Protein AF-A0A1B6KQA3-F1 (afdb_monomer)

Sequence (115 aa):
MNTVDTSEMTFNQFRQTEHDYIGYQSLTDVPRASVYTEEIDTIANYETKPLYEVLDAIRNATGLHVKCQLYGVLLKREGPNYEFNGATVEEHLKSLYHTAGCLHYWVAVRYCSSL

Solvent-accessible surface area (backbone atoms only — not comparable to full-atom values): 7456 Å² total; per-residue (Å²): 134,88,76,78,78,65,92,78,66,82,78,79,73,88,71,81,83,78,58,99,64,91,61,82,80,53,98,73,71,65,81,73,73,81,75,63,80,77,86,88,72,79,73,79,75,56,76,84,47,59,68,70,60,53,56,50,47,56,73,70,50,83,53,67,50,51,41,47,51,50,51,46,52,46,33,76,71,68,32,51,79,39,75,54,98,92,39,30,43,48,57,51,49,54,51,52,34,51,53,22,54,76,48,66,29,58,69,35,30,56,52,52,74,71,106

Mean predicted aligned error: 12.87 Å

pLDDT: mean 83.33, std 15.54, range [41.5, 98.19]

Organism: NCBI:txid36148

Secondary structure (DSSP, 8-state):
------TT-----------S--S---TT---PPPPP-------GGGSSS-HHHH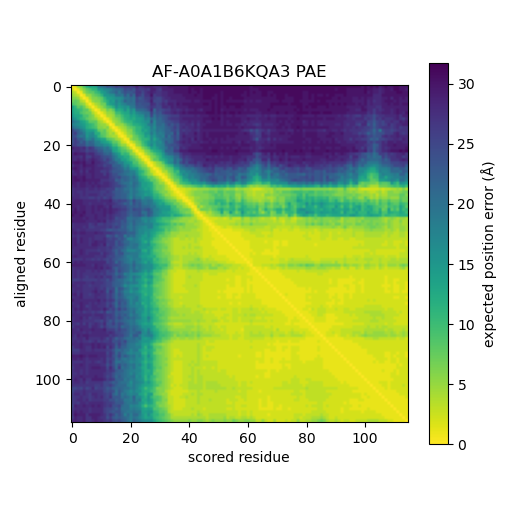HHHHHH---HHHHHHHHHHHHHHH-TT-EETTEEHHHHHHHHHHHHHHTT-HHHHHHHHH-

Structure (mmCIF, N/CA/C/O backbone):
data_AF-A0A1B6KQA3-F1
#
_entry.id   AF-A0A1B6KQA3-F1
#
loop_
_atom_site.group_PDB
_atom_site.id
_atom_site.type_symbol
_atom_site.label_atom_id
_atom_site.label_alt_id
_atom_site.label_comp_id
_atom_site.label_asym_id
_atom_site.label_entity_id
_atom_site.label_seq_id
_atom_site.pdbx_PDB_ins_code
_atom_site.Cartn_x
_atom_site.Cartn_y
_atom_site.Cartn_z
_atom_site.occupancy
_atom_site.B_iso_or_equiv
_atom_site.auth_seq_id
_atom_site.auth_comp_id
_atom_site.auth_asym_id
_atom_site.auth_atom_id
_atom_site.pdbx_PDB_model_num
ATOM 1 N N . MET A 1 1 ? 44.533 -5.143 -81.665 1.00 41.50 1 MET A N 1
ATOM 2 C CA . MET A 1 1 ? 43.313 -4.861 -80.883 1.00 41.50 1 MET A CA 1
ATOM 3 C C . MET A 1 1 ? 43.291 -5.896 -79.765 1.00 41.50 1 MET A C 1
ATOM 5 O O . MET A 1 1 ? 42.901 -7.023 -80.023 1.00 41.50 1 MET A O 1
ATOM 9 N N . ASN A 1 2 ? 43.860 -5.591 -78.595 1.00 48.75 2 ASN A N 1
ATOM 10 C CA . ASN A 1 2 ? 43.942 -6.569 -77.504 1.00 48.75 2 ASN A CA 1
ATOM 11 C C . ASN A 1 2 ? 42.619 -6.549 -76.743 1.00 48.75 2 ASN A C 1
ATOM 13 O O . ASN A 1 2 ? 42.348 -5.616 -75.991 1.00 48.75 2 ASN A O 1
ATOM 17 N N . THR A 1 3 ? 41.775 -7.541 -77.001 1.00 58.56 3 THR A N 1
ATOM 18 C CA . THR A 1 3 ? 40.551 -7.784 -76.241 1.00 58.56 3 THR A CA 1
ATOM 19 C C . THR A 1 3 ? 40.953 -8.404 -74.911 1.00 58.56 3 THR A C 1
ATOM 21 O O . THR A 1 3 ? 41.417 -9.541 -74.878 1.00 58.56 3 THR A O 1
ATOM 24 N N . VAL A 1 4 ? 40.850 -7.633 -73.830 1.00 63.16 4 VAL A N 1
ATOM 25 C CA . VAL A 1 4 ? 41.065 -8.142 -72.472 1.00 63.16 4 VAL A CA 1
ATOM 26 C C . VAL A 1 4 ? 39.974 -9.171 -72.190 1.00 63.16 4 VAL A C 1
ATOM 28 O O . VAL A 1 4 ? 38.792 -8.828 -72.160 1.00 63.16 4 VAL A O 1
ATOM 31 N N . ASP A 1 5 ? 40.375 -10.432 -72.041 1.00 62.22 5 ASP A N 1
ATOM 32 C CA . ASP A 1 5 ? 39.469 -11.523 -71.703 1.00 62.22 5 ASP A CA 1
ATOM 33 C C . ASP A 1 5 ? 38.937 -11.303 -70.282 1.00 62.22 5 ASP A C 1
ATOM 35 O O . ASP A 1 5 ? 39.695 -11.196 -69.318 1.00 62.22 5 ASP A O 1
ATOM 39 N N . THR A 1 6 ? 37.626 -11.104 -70.168 1.00 60.12 6 THR A N 1
ATOM 40 C CA . THR A 1 6 ? 36.977 -10.635 -68.931 1.00 60.12 6 THR A CA 1
ATOM 41 C C . THR A 1 6 ? 36.529 -11.804 -68.045 1.00 60.12 6 THR A C 1
ATOM 43 O O . THR A 1 6 ? 36.031 -11.585 -66.942 1.00 60.12 6 THR A O 1
ATOM 46 N N . SER A 1 7 ? 36.714 -13.050 -68.496 1.00 65.00 7 SER A N 1
ATOM 47 C CA . SER A 1 7 ? 36.229 -14.260 -67.820 1.00 65.00 7 SER A CA 1
ATOM 48 C C . SER A 1 7 ? 36.938 -14.594 -66.502 1.00 65.00 7 SER A C 1
ATOM 50 O O . SER A 1 7 ? 36.421 -15.408 -65.743 1.00 65.00 7 SER A O 1
ATOM 52 N N . GLU A 1 8 ? 38.080 -13.967 -66.203 1.00 61.97 8 GLU A N 1
ATOM 53 C CA . GLU A 1 8 ? 38.834 -14.184 -64.953 1.00 61.97 8 GLU A CA 1
ATOM 54 C C . GLU A 1 8 ? 38.768 -13.004 -63.965 1.00 61.97 8 GLU A C 1
ATOM 56 O O . GLU A 1 8 ? 39.322 -13.077 -62.866 1.00 61.97 8 GLU A O 1
ATOM 61 N N . MET A 1 9 ? 38.073 -11.910 -64.300 1.00 62.47 9 MET A N 1
ATOM 62 C CA . MET A 1 9 ? 37.923 -10.781 -63.376 1.00 62.47 9 MET A CA 1
ATOM 63 C C . MET A 1 9 ? 36.746 -11.005 -62.427 1.00 62.47 9 MET A C 1
ATOM 65 O O . MET A 1 9 ? 35.617 -10.586 -62.686 1.00 62.47 9 MET A O 1
ATOM 69 N N . THR A 1 10 ? 37.019 -11.622 -61.279 1.00 66.00 10 THR A N 1
ATOM 70 C CA . THR A 1 10 ? 36.070 -11.666 -60.162 1.00 66.00 10 THR A CA 1
ATOM 71 C C . THR A 1 10 ? 35.904 -10.260 -59.582 1.00 66.00 10 THR A C 1
ATOM 73 O O . THR A 1 10 ? 36.708 -9.795 -58.773 1.00 66.00 10 THR A O 1
ATOM 76 N N . PHE A 1 11 ? 34.862 -9.556 -60.018 1.00 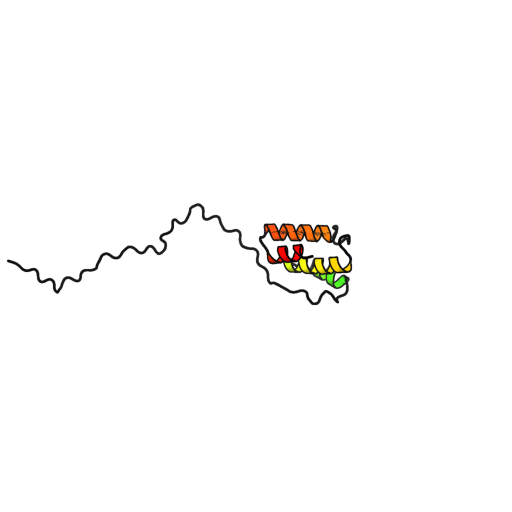64.75 11 PHE A N 1
ATOM 77 C CA . PHE A 1 11 ? 34.504 -8.245 -59.488 1.00 64.75 11 PHE A CA 1
ATOM 78 C C . PHE A 1 11 ? 33.803 -8.392 -58.136 1.00 64.75 11 PHE A C 1
ATOM 80 O O . PHE A 1 11 ? 32.619 -8.722 -58.060 1.00 64.75 11 PHE A O 1
ATOM 87 N N . ASN A 1 12 ? 34.523 -8.083 -57.059 1.00 67.38 12 ASN A N 1
ATOM 88 C CA . ASN A 1 12 ? 33.896 -7.832 -55.769 1.00 67.38 12 ASN A CA 1
ATOM 89 C C . ASN A 1 12 ? 33.278 -6.433 -55.806 1.00 67.38 12 ASN A C 1
ATOM 91 O O . ASN A 1 12 ? 33.981 -5.423 -55.805 1.00 67.38 12 ASN A O 1
ATOM 95 N N . GLN A 1 13 ? 31.952 -6.384 -55.886 1.00 71.12 13 GLN A N 1
ATOM 96 C CA . GLN A 1 13 ? 31.184 -5.146 -55.798 1.00 71.12 13 GLN A CA 1
ATOM 97 C C . GLN A 1 13 ? 31.462 -4.489 -54.442 1.00 71.12 13 GLN A C 1
ATOM 99 O O . GLN A 1 13 ? 31.572 -5.183 -53.428 1.00 71.12 13 GLN A O 1
ATOM 104 N N . PHE A 1 14 ? 31.570 -3.161 -54.405 1.00 69.12 14 PHE A N 1
ATOM 105 C CA . PHE A 1 14 ? 31.706 -2.438 -53.142 1.00 69.12 14 PHE A CA 1
ATOM 106 C C . PHE A 1 14 ? 30.466 -2.740 -52.292 1.00 69.12 14 PHE A C 1
ATOM 108 O O . PHE A 1 14 ? 29.347 -2.398 -52.675 1.00 69.12 14 PHE A O 1
ATOM 115 N N . ARG A 1 15 ? 30.647 -3.422 -51.160 1.00 66.88 15 ARG A N 1
ATOM 116 C CA . ARG A 1 15 ? 29.572 -3.599 -50.185 1.00 66.88 15 ARG A CA 1
ATOM 117 C C . ARG A 1 15 ? 29.397 -2.287 -49.435 1.00 66.88 15 ARG A C 1
ATOM 119 O O . ARG A 1 15 ? 30.384 -1.688 -49.013 1.00 66.88 15 ARG A O 1
ATOM 126 N N . GLN A 1 16 ? 28.149 -1.852 -49.271 1.00 64.00 16 GLN A N 1
ATOM 127 C CA . GLN A 1 16 ? 27.832 -0.781 -48.336 1.00 64.00 16 GLN A CA 1
ATOM 128 C C . GLN A 1 16 ? 28.373 -1.182 -46.962 1.00 64.00 16 GLN A C 1
ATOM 130 O O . GLN A 1 16 ? 28.168 -2.314 -46.525 1.00 64.00 16 GLN A O 1
ATOM 135 N N . THR A 1 17 ? 29.101 -0.282 -46.305 1.00 62.03 17 THR A N 1
ATOM 136 C CA . THR A 1 17 ? 29.550 -0.495 -44.932 1.00 62.03 17 THR A CA 1
ATOM 137 C C . THR A 1 17 ? 28.306 -0.572 -44.050 1.00 62.03 17 THR A C 1
ATOM 139 O O . THR A 1 17 ? 27.688 0.449 -43.749 1.00 62.03 17 THR A O 1
ATOM 142 N N . GLU A 1 18 ? 27.887 -1.784 -43.694 1.00 60.47 18 GLU A N 1
ATOM 143 C CA . GLU A 1 18 ? 26.864 -1.997 -42.677 1.00 60.47 18 GLU A CA 1
ATOM 144 C C . GLU A 1 18 ? 27.509 -1.648 -41.338 1.00 60.47 18 GLU A C 1
ATOM 146 O O . GLU A 1 18 ? 28.333 -2.385 -40.802 1.00 60.47 18 GLU A O 1
ATOM 151 N N . HIS A 1 19 ? 27.210 -0.457 -40.830 1.00 60.06 19 HIS A N 1
ATOM 152 C CA . HIS A 1 19 ? 27.442 -0.184 -39.425 1.00 60.06 19 HIS A CA 1
ATOM 153 C C . HIS A 1 19 ? 26.416 -1.010 -38.644 1.00 60.06 19 HIS A C 1
ATOM 155 O O . HIS A 1 19 ? 25.220 -0.837 -38.876 1.00 60.06 19 HIS A O 1
ATOM 161 N N . ASP A 1 20 ? 26.860 -1.834 -37.687 1.00 58.81 20 ASP A N 1
ATOM 162 C CA . ASP A 1 20 ? 25.974 -2.554 -36.746 1.00 58.81 20 ASP A CA 1
ATOM 163 C C . ASP A 1 20 ? 24.982 -1.608 -36.033 1.00 58.81 20 ASP A C 1
ATOM 165 O O . ASP A 1 20 ? 23.978 -2.039 -35.466 1.00 58.81 20 ASP A O 1
ATOM 169 N N . TYR A 1 21 ? 25.240 -0.296 -36.083 1.00 59.97 21 TYR A N 1
ATOM 170 C CA . TYR A 1 21 ? 24.369 0.746 -35.576 1.00 59.97 21 TYR A CA 1
ATOM 171 C C . TYR A 1 21 ? 24.480 2.031 -36.419 1.00 59.97 21 TYR A C 1
ATOM 173 O O . TYR A 1 21 ? 25.523 2.679 -36.457 1.00 59.97 21 TYR A O 1
ATOM 181 N N . ILE A 1 22 ? 23.386 2.413 -37.088 1.00 56.06 22 ILE A N 1
ATOM 182 C CA . ILE A 1 22 ? 23.254 3.623 -37.934 1.00 56.06 22 ILE A CA 1
ATOM 183 C C . ILE A 1 22 ? 22.551 4.772 -37.185 1.00 56.06 22 ILE A C 1
ATOM 185 O O . ILE A 1 22 ? 21.992 5.686 -37.788 1.00 56.06 22 ILE A O 1
ATOM 189 N N . GLY A 1 23 ? 22.504 4.702 -35.856 1.00 58.25 23 GLY A N 1
ATOM 190 C CA . GLY A 1 23 ? 21.946 5.747 -35.010 1.00 58.25 23 GLY A CA 1
ATOM 191 C C . GLY A 1 23 ? 23.069 6.540 -34.365 1.00 58.25 23 GLY A C 1
ATOM 192 O O . GLY A 1 23 ? 24.024 5.960 -33.857 1.00 58.25 23 GLY A O 1
ATOM 193 N N . TYR A 1 24 ? 22.948 7.865 -34.326 1.00 58.22 24 TYR A N 1
ATOM 194 C CA . TYR A 1 24 ? 23.665 8.648 -33.325 1.00 58.22 24 TYR A CA 1
ATOM 195 C C . TYR A 1 24 ? 23.407 7.991 -31.961 1.00 58.22 24 TYR A C 1
ATOM 197 O O . TYR A 1 24 ? 22.261 7.962 -31.511 1.00 58.22 24 TYR A O 1
ATOM 205 N N . GLN A 1 25 ? 24.431 7.436 -31.306 1.00 55.84 25 GLN A N 1
ATOM 206 C CA . GLN A 1 25 ? 24.324 7.186 -29.873 1.00 55.84 25 GLN A CA 1
ATOM 207 C C . GLN A 1 25 ? 24.216 8.570 -29.251 1.00 55.84 25 GLN A C 1
ATOM 209 O O . GLN A 1 25 ? 25.178 9.344 -29.265 1.00 55.84 25 GLN A O 1
ATOM 214 N N . SER A 1 26 ? 23.002 8.941 -28.852 1.00 58.59 26 SER A N 1
ATOM 215 C CA . SER A 1 26 ? 22.774 10.286 -28.368 1.00 58.59 26 SER A CA 1
ATOM 216 C C . SER A 1 26 ? 23.646 10.498 -27.136 1.00 58.59 26 SER A C 1
ATOM 218 O O . SER A 1 26 ? 23.567 9.738 -26.175 1.00 58.59 26 SER A O 1
ATOM 220 N N . LEU A 1 27 ? 24.422 11.582 -27.112 1.00 55.22 27 LEU A N 1
ATOM 221 C CA . LEU A 1 27 ? 25.040 12.084 -25.878 1.00 55.22 27 LEU A CA 1
ATOM 222 C C . LEU A 1 27 ? 23.974 12.502 -24.837 1.00 55.22 27 LEU A C 1
ATOM 224 O O . LEU A 1 27 ? 24.311 12.903 -23.728 1.00 55.22 27 LEU A O 1
ATOM 228 N N . THR A 1 28 ? 22.687 12.398 -25.198 1.00 59.66 28 THR A N 1
ATOM 229 C CA . THR A 1 28 ? 21.511 12.524 -24.336 1.00 59.66 28 THR A CA 1
ATOM 230 C C . THR A 1 28 ? 20.831 11.182 -24.044 1.00 59.66 28 THR A C 1
ATOM 232 O O . THR A 1 28 ? 19.631 11.192 -23.760 1.00 59.66 28 THR A O 1
ATOM 235 N N . ASP A 1 29 ? 21.509 10.033 -24.154 1.00 56.69 29 ASP A N 1
ATOM 236 C CA . ASP A 1 29 ? 20.980 8.783 -23.592 1.00 56.69 29 ASP A CA 1
ATOM 237 C C . ASP A 1 29 ? 20.910 8.948 -22.069 1.00 56.69 29 ASP A C 1
ATOM 239 O O . ASP A 1 29 ? 21.827 8.625 -21.314 1.00 56.69 29 ASP A O 1
ATOM 243 N N . VAL A 1 30 ? 19.814 9.566 -21.622 1.00 64.69 30 VAL A N 1
ATOM 244 C CA . VAL A 1 30 ? 19.486 9.729 -20.217 1.00 64.69 30 VAL A CA 1
ATOM 245 C C . VAL A 1 30 ? 19.342 8.314 -19.681 1.00 64.69 30 VAL A C 1
ATOM 247 O O . VAL A 1 30 ? 18.521 7.562 -20.220 1.00 64.69 30 VAL A O 1
ATOM 250 N N . PRO A 1 31 ? 20.108 7.933 -18.644 1.00 60.53 31 PRO A N 1
ATOM 251 C CA . PRO A 1 31 ? 19.913 6.659 -17.983 1.00 60.53 31 PRO A CA 1
ATOM 252 C C . PRO A 1 31 ? 18.434 6.554 -17.627 1.00 60.53 31 PRO A C 1
ATOM 254 O O . PRO A 1 31 ? 17.921 7.338 -16.825 1.00 60.53 31 PRO A O 1
ATOM 257 N N . ARG A 1 32 ? 17.714 5.639 -18.285 1.00 63.03 32 ARG A N 1
ATOM 258 C CA . ARG A 1 32 ? 16.319 5.394 -17.934 1.00 63.03 32 ARG A CA 1
ATOM 259 C C . ARG A 1 32 ? 16.353 4.905 -16.498 1.00 63.03 32 ARG A C 1
ATOM 261 O O . ARG A 1 32 ? 17.009 3.903 -16.218 1.00 63.03 32 ARG A O 1
ATOM 268 N N . ALA A 1 33 ? 15.710 5.650 -15.601 1.00 67.81 33 ALA A N 1
ATOM 269 C CA . ALA A 1 33 ? 15.566 5.239 -14.216 1.00 67.81 33 ALA A CA 1
ATOM 270 C C . ALA A 1 33 ? 15.096 3.779 -14.207 1.00 67.81 33 ALA A C 1
ATOM 272 O O . ALA A 1 33 ? 14.170 3.422 -14.942 1.00 67.81 33 ALA A O 1
ATOM 273 N N . SER A 1 34 ? 15.788 2.932 -13.446 1.00 69.56 34 SER A N 1
ATOM 274 C CA . SER A 1 34 ? 15.450 1.517 -13.332 1.00 69.56 34 SER A CA 1
ATOM 275 C C . SER A 1 34 ? 13.988 1.407 -12.918 1.00 69.56 34 SER A C 1
ATOM 277 O O . SER A 1 34 ? 13.608 1.909 -11.859 1.00 69.56 34 SER A O 1
ATOM 279 N N . VAL A 1 35 ? 13.171 0.803 -13.781 1.00 80.88 35 VAL A N 1
ATOM 280 C CA . VAL A 1 35 ? 11.736 0.655 -13.544 1.00 80.88 35 VAL A CA 1
ATOM 281 C C . VAL A 1 35 ? 11.555 -0.205 -12.302 1.00 80.88 35 VAL A C 1
ATOM 283 O O . VAL A 1 35 ? 12.026 -1.343 -12.257 1.00 80.88 35 VAL A O 1
ATOM 286 N N . TYR A 1 36 ? 10.889 0.348 -11.290 1.00 88.19 36 TYR A N 1
ATOM 287 C CA . TYR A 1 36 ? 10.537 -0.416 -10.104 1.00 88.19 36 TYR A CA 1
ATOM 288 C C . TYR A 1 36 ? 9.606 -1.562 -10.504 1.00 88.19 36 TYR A C 1
ATOM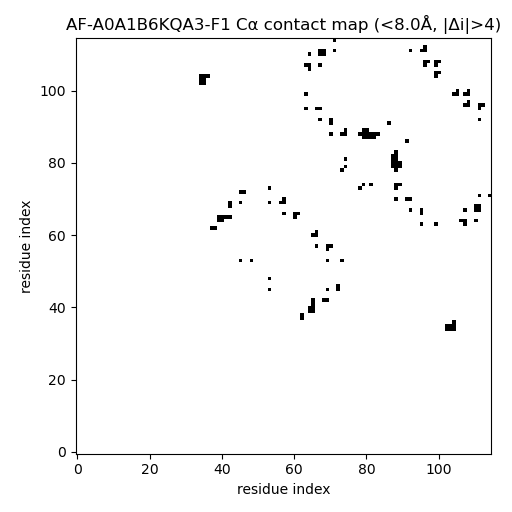 290 O O . TYR A 1 36 ? 8.568 -1.348 -11.134 1.00 88.19 36 TYR A O 1
ATOM 298 N N . THR A 1 37 ? 9.998 -2.778 -10.145 1.00 85.75 37 THR A N 1
ATOM 299 C CA . THR A 1 37 ? 9.236 -4.000 -10.386 1.00 85.75 37 THR A CA 1
ATOM 300 C C . THR A 1 37 ? 9.289 -4.861 -9.134 1.00 85.75 37 THR A C 1
ATOM 302 O O . THR A 1 37 ? 10.308 -4.921 -8.450 1.00 85.75 37 THR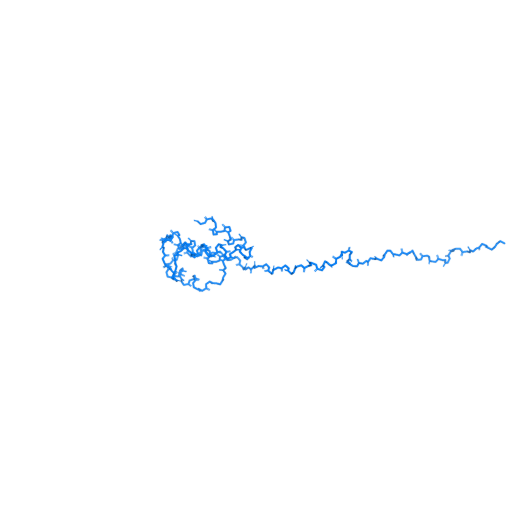 A O 1
ATOM 305 N N . GLU A 1 38 ? 8.171 -5.500 -8.822 1.00 88.19 38 GLU A N 1
ATOM 306 C CA . GLU A 1 38 ? 8.021 -6.430 -7.707 1.00 88.19 38 GLU A CA 1
ATOM 307 C C . GLU A 1 38 ? 7.111 -7.578 -8.148 1.00 88.19 38 GLU A C 1
ATOM 309 O O . GLU A 1 38 ? 6.367 -7.447 -9.127 1.00 88.19 38 GLU A O 1
ATOM 314 N N . GLU A 1 39 ? 7.172 -8.701 -7.436 1.00 83.81 39 GLU A N 1
ATOM 315 C CA . GLU A 1 39 ? 6.230 -9.787 -7.676 1.00 83.81 39 GLU A CA 1
ATOM 316 C C . GLU A 1 39 ? 4.828 -9.375 -7.225 1.00 83.81 39 GLU A C 1
ATOM 318 O O . GLU A 1 39 ? 4.623 -8.804 -6.151 1.00 83.81 39 GLU A O 1
ATOM 323 N N . ILE A 1 40 ? 3.852 -9.626 -8.095 1.00 77.44 40 ILE A N 1
ATOM 324 C CA . ILE A 1 40 ? 2.462 -9.269 -7.839 1.00 77.44 40 ILE A CA 1
ATOM 325 C C . ILE A 1 40 ? 1.847 -10.377 -6.995 1.00 77.44 40 ILE A C 1
ATOM 327 O O . ILE A 1 40 ? 1.290 -11.341 -7.520 1.00 77.44 40 ILE A O 1
ATOM 331 N N . ASP A 1 41 ? 1.904 -10.199 -5.683 1.00 76.06 41 ASP A N 1
ATOM 332 C CA . ASP A 1 41 ? 1.171 -11.049 -4.757 1.00 76.06 41 ASP A CA 1
ATOM 333 C C . ASP A 1 41 ? -0.264 -10.552 -4.577 1.00 76.06 41 ASP A C 1
ATOM 335 O O . ASP A 1 41 ? -0.537 -9.351 -4.482 1.00 76.06 41 ASP A O 1
ATOM 339 N N . THR A 1 42 ? -1.201 -11.501 -4.539 1.00 72.94 42 THR A N 1
ATOM 340 C CA . THR A 1 42 ? -2.615 -11.232 -4.258 1.00 72.94 42 THR A CA 1
ATOM 341 C C . THR A 1 42 ? -2.956 -11.690 -2.850 1.00 72.94 42 THR A C 1
ATOM 343 O O . THR A 1 42 ? -2.833 -12.866 -2.509 1.00 72.94 42 THR A O 1
ATOM 346 N N . ILE A 1 43 ? -3.454 -10.767 -2.034 1.00 76.06 43 ILE A N 1
ATOM 347 C CA . ILE A 1 43 ? -3.706 -10.988 -0.607 1.00 76.06 43 ILE A CA 1
ATOM 348 C C . ILE A 1 43 ? -5.169 -11.408 -0.355 1.00 76.06 43 ILE A C 1
ATOM 350 O O . ILE A 1 43 ? -5.823 -10.971 0.589 1.00 76.06 43 ILE A O 1
ATOM 354 N N . ALA A 1 44 ? -5.708 -12.306 -1.188 1.00 69.56 44 ALA A N 1
ATOM 355 C CA . ALA A 1 44 ? -7.100 -12.771 -1.069 1.00 69.56 44 ALA A CA 1
ATOM 356 C C . ALA A 1 44 ? -7.411 -13.401 0.307 1.00 69.56 44 ALA A C 1
ATOM 358 O O . ALA A 1 44 ? -8.547 -13.398 0.768 1.00 69.56 44 ALA A O 1
ATOM 359 N N . ASN A 1 45 ? -6.385 -13.894 1.002 1.00 80.50 45 ASN A N 1
ATOM 360 C CA . ASN A 1 45 ? -6.531 -14.632 2.253 1.00 80.50 45 ASN A CA 1
ATOM 361 C C . ASN A 1 45 ? -6.676 -13.755 3.511 1.00 80.50 45 ASN A C 1
ATOM 363 O O . ASN A 1 45 ? -6.847 -14.314 4.591 1.00 80.50 45 ASN A O 1
ATOM 367 N N . TYR A 1 46 ? -6.566 -12.421 3.426 1.00 85.44 46 TYR A N 1
ATOM 368 C CA . TYR A 1 46 ? -6.554 -11.558 4.624 1.00 85.44 46 TYR A CA 1
ATOM 369 C C . TYR A 1 46 ? -7.875 -10.855 4.940 1.00 85.44 46 TYR A C 1
ATOM 371 O O . TYR A 1 46 ? -7.997 -10.282 6.023 1.00 85.44 46 TYR A O 1
ATOM 379 N N . GLU A 1 47 ? -8.890 -10.950 4.077 1.00 85.50 47 GLU A N 1
ATOM 380 C CA . GLU A 1 47 ? -10.214 -10.385 4.382 1.00 85.50 47 GLU A CA 1
ATOM 381 C C . GLU A 1 47 ? -10.887 -11.099 5.569 1.00 85.50 47 GLU A C 1
ATOM 383 O O . GLU A 1 47 ? -11.528 -10.456 6.397 1.00 85.50 47 GLU A O 1
ATOM 388 N N . THR A 1 48 ? -10.682 -12.414 5.708 1.00 88.44 48 THR A N 1
ATOM 389 C CA . THR A 1 48 ? -11.265 -13.236 6.786 1.00 88.44 48 THR A CA 1
ATOM 390 C C . THR A 1 48 ? -10.355 -13.393 8.004 1.00 88.44 48 THR A C 1
ATOM 392 O O . THR A 1 48 ? -10.767 -13.967 9.012 1.00 88.44 48 THR A O 1
ATOM 395 N N . LYS A 1 49 ? -9.105 -12.928 7.924 1.00 91.88 49 LYS A N 1
ATOM 396 C CA . LYS A 1 49 ? -8.124 -13.070 9.006 1.00 91.88 49 LYS A CA 1
ATOM 397 C C . LYS A 1 49 ? -8.403 -12.098 10.152 1.00 91.88 49 LYS A C 1
ATOM 399 O O . LYS A 1 49 ? -8.988 -11.031 9.943 1.00 91.88 49 LYS A O 1
ATOM 404 N N . P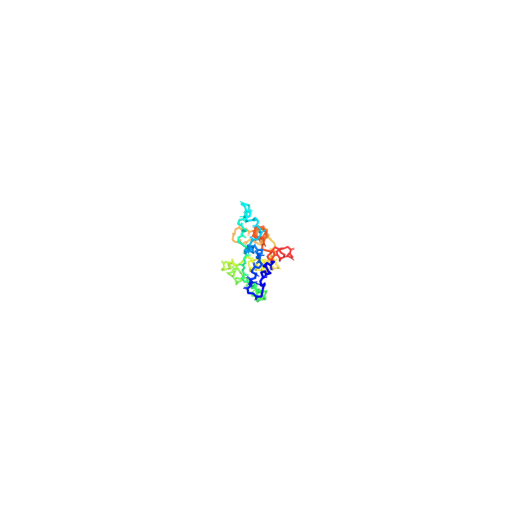RO A 1 50 ? -7.988 -12.417 11.384 1.00 94.25 50 PRO A N 1
ATOM 405 C CA . PRO A 1 50 ? -8.135 -11.491 12.498 1.00 94.25 50 PRO A CA 1
ATOM 406 C C . PRO A 1 50 ? -7.259 -10.244 12.300 1.00 94.25 50 PRO A C 1
ATOM 408 O O . PRO A 1 50 ? -6.227 -10.289 11.633 1.00 94.25 50 PRO A O 1
ATOM 411 N N . LEU A 1 51 ? -7.676 -9.119 12.893 1.00 93.44 51 LEU A N 1
ATOM 412 C CA . LEU A 1 51 ? -7.038 -7.813 12.684 1.00 93.44 51 LEU A CA 1
ATOM 413 C C . LEU A 1 51 ? -5.536 -7.838 13.005 1.00 93.44 51 LEU A C 1
ATOM 415 O O . LEU A 1 51 ? -4.742 -7.297 12.244 1.00 93.44 51 LEU A O 1
ATOM 419 N N . TYR A 1 52 ? -5.132 -8.511 14.087 1.00 94.44 52 TYR A N 1
ATOM 420 C CA . TYR A 1 52 ? -3.725 -8.571 14.489 1.00 94.44 52 TYR A CA 1
ATOM 421 C C . TYR A 1 52 ? -2.823 -9.211 13.419 1.00 94.44 52 TYR A C 1
ATOM 423 O O . TYR A 1 52 ? -1.697 -8.755 13.250 1.00 94.44 52 TYR A O 1
ATOM 431 N N . GLU A 1 53 ? -3.310 -10.202 12.660 1.00 95.00 53 GLU A N 1
ATOM 432 C CA . GLU A 1 53 ? -2.546 -10.799 11.552 1.00 95.00 53 GLU A CA 1
ATOM 433 C C . GLU A 1 53 ? -2.399 -9.833 10.381 1.00 95.00 53 GLU A C 1
ATOM 435 O O . GLU A 1 53 ? -1.356 -9.811 9.734 1.00 95.00 53 GLU A O 1
ATOM 440 N N . VAL A 1 54 ? -3.423 -9.019 10.109 1.00 94.56 54 VAL A N 1
ATOM 441 C CA . VAL A 1 54 ? -3.351 -7.980 9.072 1.00 94.56 54 VAL A CA 1
ATOM 442 C C . VAL A 1 54 ? -2.313 -6.931 9.465 1.00 94.56 54 VAL A C 1
ATOM 444 O O . VAL A 1 54 ? -1.456 -6.586 8.656 1.00 94.56 54 VAL A O 1
ATOM 447 N N . LEU A 1 55 ? -2.341 -6.461 10.715 1.00 95.19 55 LEU A N 1
ATOM 448 C CA . LEU A 1 55 ? -1.379 -5.473 11.211 1.00 95.19 55 LEU A CA 1
ATOM 449 C C . LEU A 1 55 ? 0.056 -6.011 11.205 1.00 95.19 55 LEU A C 1
ATOM 451 O O . LEU A 1 55 ? 0.985 -5.282 10.853 1.00 95.19 55 LEU A O 1
ATOM 455 N N . ASP A 1 56 ? 0.245 -7.279 11.569 1.00 95.44 56 ASP A N 1
ATOM 456 C CA . ASP A 1 56 ? 1.558 -7.919 11.520 1.00 95.44 56 ASP A CA 1
ATOM 457 C C . ASP A 1 56 ? 2.047 -8.101 10.074 1.00 95.44 56 ASP A C 1
ATOM 459 O O . ASP A 1 56 ? 3.192 -7.775 9.754 1.00 95.44 56 ASP A O 1
ATOM 463 N N . ALA A 1 57 ? 1.159 -8.493 9.155 1.00 93.88 57 ALA A N 1
ATOM 464 C CA . ALA A 1 57 ? 1.477 -8.554 7.732 1.00 93.88 57 ALA A CA 1
ATOM 465 C C . ALA A 1 57 ? 1.869 -7.181 7.164 1.00 93.88 57 ALA A C 1
ATOM 467 O O . ALA A 1 57 ? 2.809 -7.106 6.377 1.00 93.88 57 ALA A O 1
ATOM 468 N N . ILE A 1 58 ? 1.223 -6.087 7.589 1.00 94.50 58 ILE A N 1
ATOM 469 C CA . ILE A 1 58 ? 1.592 -4.729 7.148 1.00 94.50 58 ILE A CA 1
ATOM 470 C C . ILE A 1 58 ? 3.019 -4.378 7.587 1.00 94.50 58 ILE A C 1
ATOM 472 O O . ILE A 1 58 ? 3.768 -3.781 6.811 1.00 94.50 58 ILE A O 1
ATOM 476 N N . ARG A 1 59 ? 3.413 -4.751 8.812 1.00 94.50 59 ARG A N 1
ATOM 477 C CA . ARG A 1 59 ? 4.765 -4.486 9.337 1.00 94.50 59 ARG A CA 1
ATOM 478 C C . ARG A 1 59 ? 5.839 -5.267 8.590 1.00 94.50 59 ARG A C 1
ATOM 480 O O . ARG A 1 59 ? 6.919 -4.731 8.361 1.00 94.50 59 ARG A O 1
ATOM 487 N N . ASN A 1 60 ? 5.530 -6.503 8.211 1.00 93.19 60 ASN A N 1
ATOM 488 C CA . ASN A 1 60 ? 6.469 -7.402 7.543 1.00 93.19 60 ASN A CA 1
ATOM 489 C C . ASN A 1 60 ? 6.463 -7.263 6.010 1.00 93.19 60 ASN A C 1
ATOM 491 O O . ASN A 1 60 ? 7.374 -7.758 5.347 1.00 93.19 60 ASN A O 1
ATOM 495 N N . ALA A 1 61 ? 5.469 -6.586 5.428 1.00 91.69 61 ALA A N 1
ATOM 496 C CA . ALA A 1 61 ? 5.389 -6.380 3.988 1.00 91.69 61 ALA A CA 1
ATOM 497 C C . ALA A 1 61 ? 6.534 -5.487 3.483 1.00 91.69 61 ALA A C 1
ATOM 499 O O . ALA A 1 61 ? 6.782 -4.391 3.994 1.00 91.69 61 ALA A O 1
ATOM 500 N N . THR A 1 62 ? 7.198 -5.927 2.419 1.00 88.38 62 THR A N 1
ATOM 501 C CA . THR A 1 62 ? 8.235 -5.157 1.715 1.00 88.38 62 THR A CA 1
ATOM 502 C C . THR A 1 62 ? 7.694 -4.518 0.438 1.00 88.38 62 THR A C 1
ATOM 504 O O . THR A 1 62 ? 8.048 -3.378 0.141 1.00 88.38 62 THR A O 1
ATOM 507 N N . GLY A 1 63 ? 6.795 -5.213 -0.264 1.00 91.44 63 GLY A N 1
ATOM 508 C CA . GLY A 1 63 ? 6.215 -4.765 -1.528 1.00 91.44 63 GLY A CA 1
ATOM 509 C C . GLY A 1 63 ? 5.190 -3.638 -1.390 1.00 91.44 63 GLY A C 1
ATOM 510 O O . GLY A 1 63 ? 4.404 -3.585 -0.436 1.00 91.44 63 GLY A O 1
ATOM 511 N N . LEU A 1 64 ? 5.184 -2.732 -2.365 1.00 93.38 64 LEU A N 1
ATOM 512 C CA . LEU A 1 64 ? 4.324 -1.554 -2.386 1.00 93.38 64 LEU A CA 1
ATOM 513 C C . LEU A 1 64 ? 2.868 -1.917 -2.697 1.00 93.38 64 LEU A C 1
ATOM 515 O O . LEU A 1 64 ? 1.955 -1.433 -2.023 1.00 93.38 64 LEU A O 1
ATOM 519 N N . HIS A 1 65 ? 2.639 -2.804 -3.667 1.00 93.81 65 HIS A N 1
ATOM 520 C CA . HIS A 1 65 ? 1.303 -3.302 -3.994 1.00 93.81 65 HIS A CA 1
ATOM 521 C C . HIS A 1 65 ? 0.705 -4.075 -2.823 1.00 93.81 65 HIS A C 1
ATOM 523 O O . HIS A 1 65 ? -0.451 -3.851 -2.465 1.00 93.81 65 HIS A O 1
ATOM 529 N N . VAL A 1 66 ? 1.514 -4.920 -2.176 1.00 93.50 66 VAL A N 1
ATOM 530 C CA . VAL A 1 66 ? 1.083 -5.713 -1.020 1.00 93.50 66 VAL A CA 1
ATOM 531 C C . VAL A 1 66 ? 0.634 -4.801 0.124 1.00 93.50 66 VAL A C 1
ATOM 533 O O . VAL A 1 66 ? -0.426 -5.009 0.716 1.00 93.50 66 VAL A O 1
ATOM 536 N N . LYS A 1 67 ? 1.384 -3.724 0.390 1.00 94.62 67 LYS A N 1
ATOM 537 C CA . LYS A 1 67 ? 0.980 -2.700 1.364 1.00 94.62 67 LYS A CA 1
ATOM 538 C C . LYS A 1 67 ? -0.322 -2.010 0.973 1.00 94.62 67 LYS A C 1
ATOM 540 O O . LYS A 1 67 ? -1.215 -1.948 1.813 1.00 94.62 67 LYS A O 1
ATOM 545 N N . CYS A 1 68 ? -0.462 -1.542 -0.274 1.00 95.38 68 CYS A N 1
ATOM 546 C CA . CYS A 1 68 ? -1.722 -0.958 -0.763 1.00 95.38 68 CYS A CA 1
ATOM 547 C C . CYS A 1 68 ? -2.899 -1.920 -0.492 1.00 95.38 68 CYS A C 1
ATOM 549 O O . CYS A 1 68 ? -3.923 -1.502 0.047 1.00 95.38 68 CYS A O 1
ATOM 551 N N . GLN A 1 69 ? -2.741 -3.216 -0.786 1.00 94.62 69 GLN A N 1
ATOM 552 C CA . GLN A 1 69 ? -3.777 -4.225 -0.556 1.00 94.62 69 GLN A CA 1
ATOM 553 C C . GLN A 1 69 ? -4.143 -4.395 0.921 1.00 94.62 69 GLN A C 1
ATOM 555 O O . GLN A 1 69 ? -5.325 -4.324 1.263 1.00 94.62 69 GLN A O 1
ATOM 560 N N . LEU A 1 70 ? -3.155 -4.559 1.803 1.00 95.12 70 LEU A N 1
ATOM 561 C CA . LEU A 1 70 ? -3.392 -4.717 3.241 1.00 95.12 70 LEU A CA 1
ATOM 562 C C . LEU A 1 70 ? -4.038 -3.477 3.867 1.00 95.12 70 LEU A C 1
ATOM 564 O O . LEU A 1 70 ? -4.974 -3.610 4.656 1.00 95.12 70 LEU A O 1
ATOM 568 N N . TYR A 1 71 ? -3.593 -2.275 3.491 1.00 96.00 71 TYR A N 1
ATOM 569 C CA . TYR A 1 71 ? -4.239 -1.040 3.938 1.00 96.00 71 TYR A CA 1
ATOM 570 C C . TYR A 1 71 ? -5.649 -0.884 3.360 1.00 96.00 71 TYR A C 1
ATOM 572 O O . TYR A 1 71 ? -6.513 -0.349 4.043 1.00 96.00 71 TYR A O 1
ATOM 580 N N . GLY A 1 72 ? -5.925 -1.409 2.164 1.00 95.44 72 GLY A N 1
ATOM 581 C CA . GLY A 1 72 ? -7.286 -1.501 1.631 1.00 95.44 72 GLY A CA 1
ATOM 582 C C . GLY A 1 72 ? -8.191 -2.423 2.457 1.00 95.44 72 GLY A C 1
ATOM 583 O O . GLY A 1 72 ? -9.342 -2.081 2.722 1.00 95.44 72 GLY A O 1
ATOM 584 N N . VAL A 1 73 ? -7.672 -3.562 2.930 1.00 94.75 73 VAL A N 1
ATOM 585 C CA . VAL A 1 73 ? -8.398 -4.433 3.876 1.00 94.75 73 VAL A CA 1
ATOM 586 C C . VAL A 1 73 ? -8.659 -3.696 5.191 1.00 94.75 73 VAL A C 1
ATOM 588 O O . VAL A 1 73 ? -9.769 -3.754 5.718 1.00 94.75 73 VAL A O 1
ATOM 591 N N . LEU A 1 74 ? -7.660 -2.977 5.704 1.00 95.06 74 LEU A N 1
ATOM 592 C CA . LEU A 1 74 ? -7.782 -2.204 6.939 1.00 95.06 74 LEU A CA 1
ATOM 593 C C . LEU A 1 74 ? -8.804 -1.063 6.798 1.00 95.06 74 LEU A C 1
ATOM 595 O O . LEU A 1 74 ? -9.659 -0.903 7.667 1.00 95.06 74 LEU A O 1
ATOM 599 N N . LEU A 1 75 ? -8.788 -0.351 5.667 1.00 96.25 75 LEU A N 1
ATOM 600 C CA . LEU A 1 75 ? -9.746 0.701 5.324 1.00 96.25 75 LEU A CA 1
ATOM 601 C C . LEU A 1 75 ? -11.184 0.173 5.315 1.00 96.25 75 LEU A C 1
ATOM 603 O O . LEU A 1 75 ? -12.060 0.790 5.913 1.00 96.25 75 LEU A O 1
ATOM 607 N N . LYS A 1 76 ? -11.433 -0.978 4.676 1.00 94.38 76 LYS A N 1
ATOM 608 C CA . LYS A 1 76 ? -12.774 -1.586 4.624 1.00 94.38 76 LYS A CA 1
ATOM 609 C C . LYS A 1 76 ? -13.300 -1.998 6.003 1.00 94.38 76 LYS A C 1
ATOM 611 O O . LYS A 1 76 ? -14.511 -2.031 6.196 1.00 94.38 76 LYS A O 1
ATOM 616 N N . ARG A 1 77 ? -12.412 -2.372 6.930 1.00 93.81 77 ARG A N 1
ATOM 617 C CA . ARG A 1 77 ? -12.784 -2.935 8.239 1.00 93.81 77 ARG A CA 1
ATOM 618 C C . ARG A 1 77 ? -12.916 -1.885 9.331 1.00 93.81 77 ARG A C 1
ATOM 620 O O . ARG A 1 77 ? -13.909 -1.887 10.046 1.00 93.81 77 ARG A O 1
ATOM 627 N N . GLU A 1 78 ? -11.919 -1.016 9.450 1.00 95.62 78 GLU A N 1
ATOM 628 C CA . GLU A 1 78 ? -11.803 -0.052 10.551 1.00 95.62 78 GLU A CA 1
ATOM 629 C C . GLU A 1 78 ? -12.100 1.388 10.098 1.00 95.62 78 GLU A C 1
ATOM 631 O O . GLU A 1 78 ? -12.439 2.246 10.912 1.00 95.62 78 GLU A O 1
ATOM 636 N N . GLY A 1 79 ? -12.013 1.659 8.793 1.00 96.31 79 GLY A N 1
ATOM 637 C CA . GLY A 1 79 ? -12.252 2.976 8.213 1.00 96.31 79 GLY A CA 1
ATOM 638 C C . GLY A 1 79 ? -10.994 3.848 8.072 1.00 96.31 79 GLY A C 1
ATOM 639 O O . GLY A 1 79 ? -9.895 3.465 8.479 1.00 96.31 79 GLY A O 1
ATOM 640 N N . PRO A 1 80 ? -11.140 5.045 7.472 1.00 97.19 80 PRO A N 1
ATOM 641 C CA . PRO A 1 80 ? -10.014 5.912 7.106 1.00 97.19 80 PRO A CA 1
ATOM 642 C C . PRO A 1 80 ? -9.296 6.540 8.308 1.00 97.19 80 PRO A C 1
ATOM 644 O O . PRO A 1 80 ? -8.092 6.773 8.244 1.00 97.19 80 PRO A O 1
ATOM 647 N N . ASN A 1 81 ? -10.017 6.769 9.410 1.00 97.81 81 ASN A N 1
ATOM 648 C CA . ASN A 1 81 ? -9.504 7.434 10.614 1.00 97.81 81 ASN A CA 1
ATOM 649 C C . ASN A 1 81 ? -8.788 6.482 11.583 1.00 97.81 81 ASN A C 1
ATOM 651 O O . ASN A 1 81 ? -8.348 6.915 12.644 1.00 97.81 81 ASN A O 1
ATOM 655 N N . TYR A 1 82 ? -8.711 5.186 11.270 1.00 97.56 82 TYR A N 1
ATOM 656 C CA . TYR A 1 82 ? -8.009 4.234 12.122 1.00 97.56 82 TYR A CA 1
ATOM 657 C C . TYR A 1 82 ? -6.516 4.577 12.169 1.00 97.56 82 TYR A C 1
ATOM 659 O O . TYR A 1 82 ? -5.874 4.719 11.129 1.00 97.56 82 TYR A O 1
ATOM 667 N N . GLU A 1 83 ? -5.962 4.715 13.372 1.00 96.88 83 GLU A N 1
ATOM 668 C CA . GLU A 1 83 ? -4.554 5.052 13.563 1.00 96.88 83 GLU A CA 1
ATOM 669 C C . GLU A 1 83 ? -3.690 3.796 13.654 1.00 96.88 83 GLU A C 1
ATOM 671 O O . GLU A 1 83 ? -3.922 2.897 14.466 1.00 96.88 83 GLU A O 1
ATOM 676 N N . PHE A 1 84 ? -2.637 3.756 12.843 1.00 94.88 84 PHE A N 1
ATOM 677 C CA . PHE A 1 84 ? -1.655 2.684 12.858 1.00 94.88 84 PHE A CA 1
ATOM 678 C C . PHE A 1 84 ? -0.259 3.237 12.578 1.00 94.88 84 PHE A C 1
ATOM 680 O O . PHE A 1 84 ? -0.069 4.031 11.665 1.00 94.88 84 PHE A O 1
ATOM 687 N N . ASN A 1 85 ? 0.748 2.820 13.350 1.00 93.44 85 ASN A N 1
ATOM 688 C CA . ASN A 1 85 ? 2.130 3.304 13.206 1.00 93.44 85 ASN A CA 1
ATOM 689 C C . ASN A 1 85 ? 2.261 4.848 13.187 1.00 93.44 85 ASN A C 1
ATOM 691 O O . ASN A 1 85 ? 3.107 5.389 12.479 1.00 93.44 85 ASN A O 1
ATOM 695 N N . GLY A 1 86 ? 1.432 5.556 13.963 1.00 95.56 86 GLY A N 1
ATOM 696 C CA . GLY A 1 86 ? 1.519 7.012 14.132 1.00 95.56 86 GLY A CA 1
ATOM 697 C C . GLY A 1 86 ? 0.901 7.855 13.012 1.00 95.56 86 GLY A C 1
ATOM 698 O O . GLY A 1 86 ? 1.116 9.062 13.002 1.00 95.56 86 GLY A O 1
ATOM 699 N N . ALA A 1 87 ? 0.155 7.245 12.089 1.00 97.25 87 ALA A N 1
ATOM 700 C CA . ALA A 1 87 ? -0.644 7.953 11.093 1.00 97.25 87 ALA A CA 1
ATOM 701 C C . ALA A 1 87 ? -1.958 7.207 10.827 1.00 97.25 87 ALA A C 1
ATOM 703 O O . ALA A 1 87 ? -2.093 6.015 11.127 1.00 97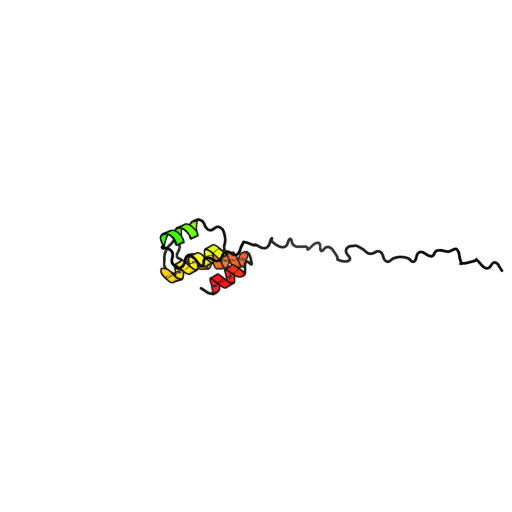.25 87 ALA A O 1
ATOM 704 N N . THR A 1 88 ? -2.931 7.911 10.270 1.00 98.19 88 THR A N 1
ATOM 705 C CA . THR A 1 88 ? -4.220 7.338 9.877 1.00 98.19 88 THR A CA 1
ATOM 706 C C . THR A 1 88 ? -4.083 6.445 8.643 1.00 98.19 88 THR A C 1
ATOM 708 O O . THR A 1 88 ? -3.155 6.587 7.839 1.00 98.19 88 THR A O 1
ATOM 711 N N . VAL A 1 89 ? -5.022 5.515 8.456 1.00 97.75 89 VAL A N 1
ATOM 712 C CA . VAL A 1 89 ? -5.095 4.681 7.243 1.00 97.75 89 VAL A CA 1
ATOM 713 C C . VAL A 1 89 ? -5.137 5.541 5.978 1.00 97.75 89 VAL A C 1
ATOM 715 O O . VAL A 1 89 ? -4.453 5.223 5.005 1.00 97.75 89 VAL A O 1
ATOM 718 N N . GLU A 1 90 ? -5.886 6.645 5.992 1.00 97.19 90 GLU A N 1
ATOM 719 C CA . GLU A 1 90 ? -5.952 7.574 4.861 1.00 97.19 90 GLU A CA 1
ATOM 720 C C . GLU A 1 90 ? -4.583 8.195 4.532 1.00 97.19 90 GLU A C 1
ATOM 722 O O . GLU A 1 90 ? -4.187 8.248 3.365 1.00 97.19 90 GLU A O 1
ATOM 727 N N . GLU A 1 91 ? -3.834 8.640 5.543 1.00 98.12 91 GLU A N 1
ATOM 728 C CA . GLU A 1 91 ? -2.494 9.211 5.356 1.00 98.12 91 GLU A CA 1
ATOM 729 C C . GLU A 1 91 ? -1.509 8.180 4.798 1.00 98.12 91 GLU A C 1
ATOM 731 O O . GLU A 1 91 ? -0.751 8.489 3.870 1.00 98.12 91 GLU A O 1
ATOM 736 N N . HIS A 1 92 ? -1.561 6.939 5.293 1.00 97.75 92 HIS A N 1
ATOM 737 C CA . HIS A 1 92 ? -0.757 5.841 4.749 1.00 97.75 92 HIS A CA 1
ATOM 738 C C . HIS A 1 92 ? -1.092 5.570 3.285 1.00 97.75 92 HIS A C 1
ATOM 740 O O . HIS A 1 92 ? -0.186 5.488 2.457 1.00 97.75 92 HIS A O 1
ATOM 746 N N . LEU A 1 93 ? -2.377 5.488 2.933 1.00 97.44 93 LEU A N 1
ATOM 747 C CA . LEU A 1 93 ? -2.809 5.256 1.552 1.00 97.44 93 LEU A CA 1
ATOM 748 C C . LEU A 1 93 ? -2.397 6.398 0.615 1.00 97.44 93 LEU A C 1
ATOM 750 O O . LEU A 1 93 ? -1.905 6.132 -0.484 1.00 97.44 93 LEU A O 1
ATOM 754 N N . LYS A 1 94 ? -2.503 7.660 1.051 1.00 97.62 94 LYS A N 1
ATOM 755 C CA . LYS A 1 94 ? -2.006 8.821 0.286 1.00 97.62 94 LYS A CA 1
ATOM 756 C C . LYS A 1 94 ? -0.494 8.754 0.069 1.00 97.62 94 LYS A C 1
ATOM 758 O O . LYS A 1 94 ? -0.021 9.007 -1.041 1.00 97.62 94 LYS A O 1
ATOM 763 N N . SER A 1 95 ? 0.262 8.386 1.104 1.00 97.38 95 SER A N 1
ATOM 764 C CA . SER A 1 95 ? 1.716 8.220 1.012 1.00 97.38 95 SER A CA 1
ATOM 765 C C . SER A 1 95 ? 2.106 7.090 0.052 1.00 97.38 95 SER A C 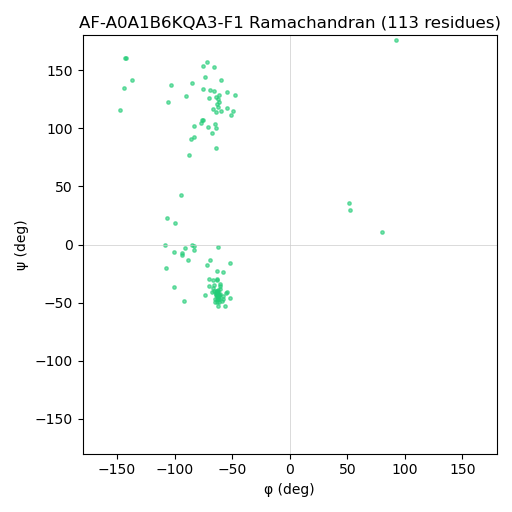1
ATOM 767 O O . SER A 1 95 ? 2.985 7.273 -0.798 1.00 97.38 95 SER A O 1
ATOM 769 N N . LEU A 1 96 ? 1.411 5.948 0.121 1.00 96.81 96 LEU A N 1
ATOM 770 C CA . LEU A 1 96 ? 1.611 4.812 -0.782 1.00 96.81 96 LEU A CA 1
ATOM 771 C C . LEU A 1 96 ? 1.279 5.185 -2.232 1.00 96.81 96 LEU A C 1
ATOM 773 O O . LEU A 1 96 ? 2.072 4.897 -3.127 1.00 96.81 96 LEU A O 1
ATOM 777 N N . TYR A 1 97 ? 0.164 5.883 -2.459 1.00 97.50 97 TYR A N 1
ATOM 778 C CA . TYR A 1 97 ? -0.239 6.373 -3.778 1.00 97.50 97 TYR A CA 1
ATOM 779 C C . TYR A 1 97 ? 0.811 7.309 -4.391 1.00 97.50 97 TYR A C 1
ATOM 781 O O . TYR A 1 97 ? 1.230 7.113 -5.534 1.00 97.50 97 TYR A O 1
ATOM 789 N N . HIS A 1 98 ? 1.290 8.289 -3.620 1.00 97.06 98 HIS A N 1
ATOM 790 C CA . HIS A 1 98 ? 2.320 9.221 -4.079 1.00 97.06 98 HIS A CA 1
ATOM 791 C C . HIS A 1 98 ? 3.639 8.496 -4.385 1.00 97.06 98 HIS A C 1
ATOM 793 O O . HIS A 1 98 ? 4.216 8.679 -5.456 1.00 97.06 98 HIS A O 1
ATOM 799 N N . THR A 1 99 ? 4.085 7.620 -3.479 1.00 95.81 99 THR A N 1
ATOM 800 C CA . THR A 1 99 ? 5.298 6.804 -3.663 1.00 95.81 99 THR A CA 1
ATOM 801 C C . THR A 1 99 ? 5.212 5.943 -4.924 1.00 95.81 99 THR A C 1
ATOM 803 O O . THR A 1 99 ? 6.153 5.911 -5.718 1.00 95.81 99 THR A O 1
ATOM 806 N N . ALA A 1 100 ? 4.068 5.292 -5.156 1.00 95.25 100 ALA A N 1
ATOM 807 C CA . ALA A 1 100 ? 3.833 4.487 -6.351 1.00 95.25 100 ALA A CA 1
ATOM 808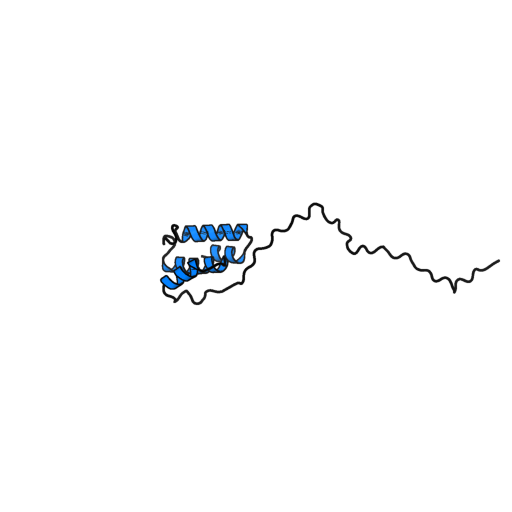 C C . ALA A 1 100 ? 3.891 5.330 -7.632 1.00 95.25 100 ALA A C 1
ATOM 810 O O . ALA A 1 100 ? 4.462 4.886 -8.630 1.00 95.25 100 ALA A O 1
ATOM 811 N N . GLY A 1 101 ? 3.362 6.557 -7.592 1.00 94.31 101 GLY A N 1
ATOM 812 C CA . GLY A 1 101 ? 3.457 7.520 -8.688 1.00 94.31 101 GLY A CA 1
ATOM 813 C C . GLY A 1 101 ? 4.901 7.915 -9.003 1.00 94.31 101 GLY A C 1
ATOM 814 O O . GLY A 1 101 ? 5.308 7.850 -10.161 1.00 94.31 101 GLY A O 1
ATOM 815 N N . CYS A 1 102 ? 5.705 8.239 -7.984 1.00 93.50 102 CYS A N 1
ATOM 816 C CA . CYS A 1 102 ? 7.125 8.573 -8.159 1.00 93.50 102 CYS A CA 1
ATOM 817 C C . CYS A 1 102 ? 7.937 7.421 -8.768 1.00 93.50 102 CYS A C 1
ATOM 819 O O . CYS A 1 102 ? 8.853 7.653 -9.556 1.00 93.50 102 CYS A O 1
ATOM 821 N N . LEU A 1 103 ? 7.595 6.180 -8.418 1.00 93.12 103 LEU A N 1
ATOM 822 C CA . LEU A 1 103 ? 8.237 4.975 -8.947 1.00 93.12 103 LEU A CA 1
ATOM 823 C C . LEU A 1 103 ? 7.667 4.527 -10.303 1.00 93.12 103 LEU A C 1
ATOM 825 O O . LEU A 1 103 ? 8.142 3.538 -10.859 1.00 93.12 103 LEU A O 1
ATOM 829 N N . HIS A 1 104 ? 6.661 5.230 -10.838 1.00 92.44 104 HIS A N 1
ATOM 830 C CA . HIS A 1 104 ? 5.883 4.828 -12.017 1.00 92.44 104 HIS A CA 1
ATOM 831 C C . HIS A 1 104 ? 5.307 3.406 -11.902 1.00 92.44 104 HIS A C 1
ATOM 833 O O . HIS A 1 104 ? 5.104 2.706 -12.898 1.00 92.44 104 HIS A O 1
ATOM 839 N N . TYR A 1 105 ? 5.029 2.963 -10.675 1.00 93.69 105 TYR A N 1
ATOM 840 C CA . TYR A 1 105 ? 4.531 1.627 -10.399 1.00 93.69 105 TYR A CA 1
ATOM 841 C C . TYR A 1 105 ? 3.002 1.598 -10.483 1.00 93.69 105 TYR A C 1
ATOM 843 O O . TYR A 1 105 ? 2.265 1.607 -9.494 1.00 93.69 105 TYR A O 1
ATOM 851 N N . TRP A 1 106 ? 2.513 1.598 -11.723 1.00 93.38 106 TRP A N 1
ATOM 852 C CA . TRP A 1 106 ? 1.107 1.849 -12.046 1.00 93.38 106 TRP A CA 1
ATOM 853 C C . TRP A 1 106 ? 0.117 0.831 -11.484 1.00 93.38 106 TRP A C 1
ATOM 855 O O . TRP A 1 106 ? -1.066 1.143 -11.365 1.00 93.38 106 TRP A O 1
ATOM 865 N N . VAL A 1 107 ? 0.557 -0.386 -11.165 1.00 93.19 107 VAL A N 1
ATOM 866 C CA . VAL A 1 107 ? -0.315 -1.399 -10.554 1.00 93.19 107 VAL A CA 1
ATOM 867 C C . VAL A 1 107 ? -0.762 -0.931 -9.166 1.00 93.19 107 VAL A C 1
ATOM 869 O O . VAL A 1 107 ? -1.963 -0.864 -8.911 1.00 93.19 107 VAL A O 1
ATOM 872 N N . ALA A 1 108 ? 0.175 -0.494 -8.317 1.00 94.44 108 ALA A N 1
ATOM 873 C CA . ALA A 1 108 ? -0.156 0.060 -7.005 1.00 94.44 108 ALA A CA 1
ATOM 874 C C . ALA A 1 108 ? -0.940 1.374 -7.106 1.00 94.44 108 ALA A C 1
ATOM 876 O O . ALA A 1 108 ? -1.904 1.545 -6.366 1.00 94.44 108 ALA A O 1
ATOM 877 N N . VAL A 1 109 ? -0.594 2.261 -8.051 1.00 96.00 109 VAL A N 1
ATOM 878 C CA . VAL A 1 109 ? -1.346 3.511 -8.289 1.00 96.00 109 VAL A CA 1
ATOM 879 C C . VAL A 1 109 ? -2.818 3.206 -8.569 1.00 96.00 109 VAL A C 1
ATOM 881 O O . VAL A 1 109 ? -3.689 3.735 -7.886 1.00 96.00 109 VAL A O 1
ATOM 884 N N . ARG A 1 110 ? -3.104 2.313 -9.528 1.00 96.00 110 ARG A N 1
ATOM 885 C CA . ARG A 1 110 ? -4.484 1.946 -9.890 1.00 96.00 110 ARG A CA 1
ATOM 886 C C . ARG A 1 110 ? -5.235 1.315 -8.727 1.00 96.00 110 ARG A C 1
ATOM 888 O O . ARG A 1 110 ? -6.392 1.661 -8.516 1.00 96.00 110 ARG A O 1
ATOM 895 N N . TYR A 1 111 ? -4.588 0.415 -7.986 1.00 94.88 111 TYR A N 1
ATOM 896 C CA . TYR A 1 111 ? -5.218 -0.213 -6.831 1.00 94.88 111 TYR A CA 1
ATOM 897 C C . TYR A 1 111 ? -5.567 0.831 -5.770 1.00 94.88 111 TYR A C 1
ATOM 899 O O . TYR A 1 111 ? -6.722 0.936 -5.371 1.00 94.88 111 TYR A O 1
ATOM 907 N N . CYS A 1 112 ? -4.594 1.646 -5.362 1.00 94.88 112 CYS A N 1
ATOM 908 C CA . CYS A 1 112 ? -4.796 2.655 -4.333 1.00 94.88 112 CYS A CA 1
ATOM 909 C C . CYS A 1 112 ? -5.827 3.734 -4.769 1.00 94.88 112 CYS A C 1
ATOM 911 O O . CYS A 1 112 ? -6.558 4.224 -3.919 1.00 94.88 112 CYS A O 1
ATOM 913 N N . SER A 1 113 ? -5.974 4.050 -6.067 1.00 94.62 113 SER A N 1
ATOM 914 C CA . SER A 1 113 ? -7.066 4.911 -6.580 1.00 94.62 113 SER A CA 1
ATOM 915 C C . SER A 1 113 ? -8.457 4.269 -6.584 1.00 94.62 113 SER A C 1
ATOM 917 O O . SER A 1 113 ? -9.441 4.979 -6.770 1.00 94.62 113 SER A O 1
ATOM 919 N N . SER A 1 114 ? -8.540 2.942 -6.485 1.00 94.62 114 SER A N 1
ATOM 920 C CA . SER A 1 114 ? -9.809 2.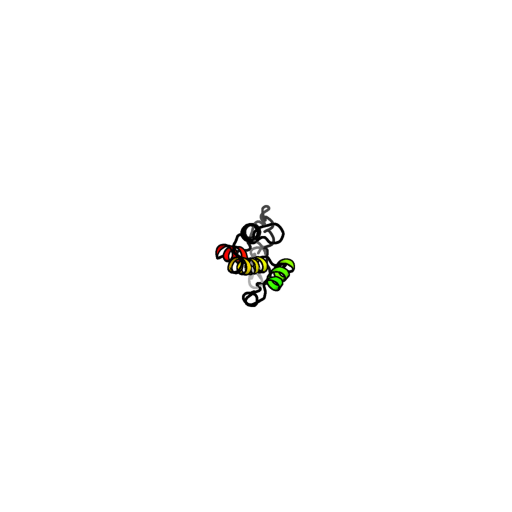200 -6.514 1.00 94.62 114 SER A CA 1
ATOM 921 C C . SER A 1 114 ? -10.401 1.921 -5.130 1.00 94.62 114 SER A C 1
ATOM 923 O O . SER A 1 114 ? -11.518 1.411 -5.052 1.00 94.62 114 SER A O 1
ATOM 925 N N . LEU A 1 115 ? -9.638 2.210 -4.070 1.00 91.94 115 LEU A N 1
ATOM 926 C CA . LEU A 1 115 ? -10.051 2.102 -2.669 1.00 91.94 115 LEU A CA 1
ATOM 927 C C . LEU A 1 115 ? -10.939 3.279 -2.261 1.00 91.94 115 LEU A C 1
ATOM 929 O O . LEU A 1 115 ? -11.894 3.019 -1.497 1.00 91.94 115 LEU A O 1
#

Nearest PDB structures (foldseek):
  8jfl-assembly1_N  TM=9.294E-01  e=4.890E-03  Homo sapiens
  8jfk-assembly1_N  TM=8.315E-01  e=5.172E-03  Homo sapiens

Foldseek 3Di:
DDDDDCVPDPDDDDDDPPDPDPDDPDPPPPPDPDQDDDDDDDPPPPLPPDPVVLLVCCVVDPDLQSNLRSLVSVCVPVNQQDDDPHDTSVVSLVVSLVVCVVSVVVNSVVSSVVD

Radius of gyration: 30.19 Å; Cα contacts (8 Å, |Δi|>4): 82; chains: 1; bounding box: 57×27×95 Å